Protein AF-A0A813MB00-F1 (afdb_monomer)

Structure (mmCIF, N/CA/C/O backbone):
data_AF-A0A813MB00-F1
#
_entry.id   AF-A0A813MB00-F1
#
loop_
_atom_site.group_PDB
_atom_site.id
_atom_site.type_symbol
_atom_site.label_atom_id
_atom_site.label_alt_id
_atom_site.label_comp_id
_atom_site.label_asym_id
_atom_site.label_entity_id
_atom_site.label_seq_id
_atom_site.pdbx_PDB_ins_code
_atom_site.Cartn_x
_atom_site.Cartn_y
_atom_site.Cartn_z
_atom_site.occupancy
_atom_site.B_iso_or_equiv
_atom_site.auth_seq_id
_atom_site.auth_comp_id
_atom_site.auth_asym_id
_atom_site.auth_atom_id
_atom_site.pdbx_PDB_model_num
ATOM 1 N N . MET A 1 1 ? 15.424 4.869 -14.538 1.00 87.56 1 MET A N 1
ATOM 2 C CA . MET A 1 1 ? 14.070 5.460 -14.535 1.00 87.56 1 MET A CA 1
ATOM 3 C C . MET A 1 1 ? 14.160 6.873 -15.089 1.00 87.56 1 MET A C 1
ATOM 5 O O . MET A 1 1 ? 15.103 7.571 -14.735 1.00 87.56 1 MET A O 1
ATOM 9 N N . SER A 1 2 ? 13.252 7.263 -15.984 1.00 92.62 2 SER A N 1
ATOM 10 C CA . SER A 1 2 ? 13.242 8.603 -16.586 1.00 92.62 2 SER A CA 1
ATOM 11 C C . SER A 1 2 ? 12.594 9.649 -15.664 1.00 92.62 2 SER A C 1
ATOM 13 O O . SER A 1 2 ? 11.785 9.313 -14.796 1.00 92.62 2 SER A O 1
ATOM 15 N N . THR A 1 3 ? 12.920 10.929 -15.869 1.00 93.94 3 THR A N 1
ATOM 16 C CA . THR A 1 3 ? 12.263 12.051 -15.175 1.00 93.94 3 THR A CA 1
ATOM 17 C C . THR A 1 3 ? 10.769 12.135 -15.504 1.00 93.94 3 THR A C 1
ATOM 19 O O . THR A 1 3 ? 9.972 12.453 -14.626 1.00 93.94 3 THR A O 1
ATOM 22 N N . ASP A 1 4 ? 10.371 11.779 -16.728 1.00 96.50 4 ASP A N 1
ATOM 23 C CA . ASP A 1 4 ? 8.961 11.756 -17.137 1.00 96.50 4 ASP A CA 1
ATOM 24 C C . ASP A 1 4 ? 8.156 10.728 -16.332 1.00 96.50 4 ASP A C 1
ATOM 26 O O . ASP A 1 4 ? 7.060 11.033 -15.857 1.00 96.50 4 ASP A O 1
ATOM 30 N N . THR A 1 5 ? 8.723 9.542 -16.093 1.00 95.31 5 THR A N 1
ATOM 31 C CA . THR A 1 5 ? 8.117 8.510 -15.236 1.00 95.31 5 THR A CA 1
ATOM 32 C C . THR A 1 5 ? 7.980 8.988 -13.793 1.00 95.31 5 THR A C 1
ATOM 34 O O . THR A 1 5 ? 6.923 8.806 -13.188 1.00 95.31 5 THR A O 1
ATOM 37 N N . ILE A 1 6 ? 8.999 9.667 -13.253 1.00 95.88 6 ILE A N 1
ATOM 38 C CA . ILE A 1 6 ? 8.931 10.265 -11.910 1.00 95.88 6 ILE A CA 1
ATOM 39 C C . ILE A 1 6 ? 7.785 11.278 -11.836 1.00 95.88 6 ILE A C 1
ATOM 41 O O . ILE A 1 6 ? 6.926 11.173 -10.964 1.00 95.88 6 ILE A O 1
ATOM 45 N N . HIS A 1 7 ? 7.730 12.229 -12.770 1.00 96.81 7 HIS A N 1
ATOM 46 C CA . HIS A 1 7 ? 6.693 13.260 -12.786 1.00 96.81 7 HIS A CA 1
ATOM 47 C C . HIS A 1 7 ? 5.283 12.677 -12.945 1.00 96.81 7 HIS A C 1
ATOM 49 O O . HIS A 1 7 ? 4.364 13.130 -12.262 1.00 96.81 7 HIS A O 1
ATOM 55 N N . LYS A 1 8 ? 5.108 11.658 -13.799 1.00 97.25 8 LYS A N 1
ATOM 56 C CA . LYS A 1 8 ? 3.807 11.015 -14.044 1.00 97.25 8 LYS A CA 1
ATOM 57 C C . LYS A 1 8 ? 3.209 10.408 -12.771 1.00 97.25 8 LYS A C 1
ATOM 59 O O . LYS A 1 8 ? 2.005 10.529 -12.561 1.00 97.25 8 LYS A O 1
ATOM 64 N N . TYR A 1 9 ? 4.027 9.783 -11.922 1.00 97.62 9 TYR A N 1
ATOM 65 C CA . TYR A 1 9 ? 3.551 9.049 -10.741 1.00 97.62 9 TYR A CA 1
ATOM 66 C C . TYR A 1 9 ? 3.853 9.741 -9.402 1.00 97.62 9 TYR A C 1
ATOM 68 O O . TYR A 1 9 ? 3.582 9.180 -8.340 1.00 97.62 9 TYR A O 1
ATOM 76 N N . PHE A 1 10 ? 4.335 10.987 -9.421 1.00 96.69 10 PHE A N 1
ATOM 77 C CA . PHE A 1 10 ? 4.701 11.719 -8.205 1.00 96.69 10 PHE A CA 1
ATOM 78 C C . PHE A 1 10 ? 3.520 11.945 -7.247 1.00 96.69 10 PHE A C 1
ATOM 80 O O . PHE A 1 10 ? 3.687 11.916 -6.034 1.00 96.69 10 PHE A O 1
ATOM 87 N N . CYS A 1 11 ? 2.299 12.133 -7.761 1.00 94.62 11 CYS A N 1
ATOM 88 C CA . CYS A 1 11 ? 1.110 12.271 -6.909 1.00 94.62 11 CYS A CA 1
ATOM 89 C C . CYS A 1 11 ? 0.755 10.979 -6.156 1.00 94.62 11 CYS A C 1
ATOM 91 O O . CYS A 1 11 ? 0.116 11.045 -5.109 1.00 94.62 11 CYS A O 1
ATOM 93 N N . LEU A 1 12 ? 1.159 9.824 -6.687 1.00 94.69 12 LEU A N 1
ATOM 94 C CA . LEU A 1 12 ? 0.956 8.517 -6.070 1.00 94.69 12 LEU A CA 1
ATOM 95 C C . LEU A 1 12 ? 2.059 8.210 -5.049 1.00 94.69 12 LEU A C 1
ATOM 97 O O . LEU A 1 12 ? 1.778 7.740 -3.949 1.00 94.69 12 LEU A O 1
ATOM 101 N N . MET A 1 13 ? 3.311 8.499 -5.408 1.00 95.94 13 MET A N 1
ATOM 102 C CA . MET A 1 13 ? 4.489 8.277 -4.573 1.00 95.94 13 MET A CA 1
ATOM 103 C C . MET A 1 13 ? 5.359 9.547 -4.559 1.00 95.94 13 MET A C 1
ATOM 105 O O . MET A 1 13 ? 6.265 9.677 -5.382 1.00 95.94 13 MET A O 1
ATOM 109 N N . PRO A 1 14 ? 5.110 10.501 -3.639 1.00 95.94 14 PRO A N 1
ATOM 110 C CA . PRO A 1 14 ? 5.705 11.844 -3.671 1.00 95.94 14 PRO A CA 1
ATOM 111 C C . PRO A 1 14 ? 7.139 11.881 -3.118 1.00 95.94 14 PRO A C 1
ATOM 113 O O . PRO A 1 14 ? 7.471 12.662 -2.227 1.00 95.94 14 PRO A O 1
ATOM 116 N N . SER A 1 15 ? 8.002 10.997 -3.615 1.00 97.56 15 SER A N 1
ATOM 117 C CA . SER A 1 15 ? 9.419 10.932 -3.266 1.00 97.56 15 SER A CA 1
ATOM 118 C C . SER A 1 15 ? 10.195 10.216 -4.369 1.00 97.56 15 SER A C 1
ATOM 120 O O . SER A 1 15 ? 10.077 9.006 -4.537 1.00 97.56 15 SER A O 1
ATOM 122 N N . GLU A 1 16 ? 11.029 10.960 -5.098 1.00 96.88 16 GLU A N 1
ATOM 123 C CA . GLU A 1 16 ? 11.862 10.408 -6.173 1.00 96.88 16 GLU A CA 1
ATOM 124 C C . GLU A 1 16 ? 12.800 9.302 -5.670 1.00 96.88 16 GLU A C 1
ATOM 126 O O . GLU A 1 16 ? 12.909 8.250 -6.298 1.00 96.88 16 GLU A O 1
ATOM 131 N N . SER A 1 17 ? 13.446 9.510 -4.519 1.00 97.44 17 SER A N 1
ATOM 132 C CA . SER A 1 17 ? 14.348 8.514 -3.935 1.00 97.44 17 SER A CA 1
ATOM 133 C C . SER A 1 17 ? 13.613 7.238 -3.526 1.00 97.44 17 SER A C 1
ATOM 135 O O . SER A 1 17 ? 14.155 6.149 -3.705 1.00 97.44 17 SER A O 1
ATOM 137 N N . LEU A 1 18 ? 12.376 7.351 -3.026 1.00 97.25 18 LEU A N 1
ATOM 138 C CA . LEU A 1 18 ? 11.539 6.186 -2.749 1.00 97.25 18 LEU A CA 1
ATOM 139 C C . LEU A 1 18 ? 11.181 5.457 -4.045 1.00 97.25 18 LEU A C 1
ATOM 141 O O . LEU A 1 18 ? 11.378 4.253 -4.123 1.00 97.25 18 LEU A O 1
ATOM 145 N N . MET A 1 19 ? 10.736 6.174 -5.080 1.00 98.12 19 MET A N 1
ATOM 146 C CA . MET A 1 19 ? 10.416 5.566 -6.376 1.00 98.12 19 MET A CA 1
ATOM 147 C C . MET A 1 19 ? 11.613 4.798 -6.956 1.00 98.12 19 MET A C 1
ATOM 149 O O . MET A 1 19 ? 11.465 3.658 -7.393 1.00 98.12 19 MET A O 1
ATOM 153 N N . GLN A 1 20 ? 12.812 5.387 -6.922 1.00 96.94 20 GLN A N 1
ATOM 154 C CA . GLN A 1 20 ? 14.036 4.720 -7.376 1.00 96.94 20 GLN A CA 1
ATOM 155 C C . GLN A 1 20 ? 14.329 3.457 -6.555 1.00 96.94 20 GLN A C 1
ATOM 157 O O . GLN A 1 20 ? 14.540 2.393 -7.135 1.00 96.94 20 GLN A O 1
ATOM 162 N N . ALA A 1 21 ? 14.270 3.549 -5.224 1.00 97.56 21 ALA A N 1
ATOM 163 C CA . ALA A 1 21 ? 14.539 2.419 -4.341 1.00 97.56 21 ALA A CA 1
ATOM 164 C C . ALA A 1 21 ? 13.523 1.275 -4.510 1.00 97.56 21 ALA A C 1
ATOM 166 O O . ALA A 1 21 ? 13.917 0.109 -4.539 1.00 97.56 21 ALA A O 1
ATOM 167 N N . GLU A 1 22 ? 12.232 1.586 -4.651 1.00 97.69 22 GLU A N 1
ATOM 168 C CA . GLU A 1 22 ? 11.180 0.589 -4.879 1.00 97.69 22 GLU A CA 1
ATOM 169 C C . GLU A 1 22 ? 11.356 -0.108 -6.232 1.00 97.69 22 GLU A C 1
ATOM 171 O O . GLU A 1 22 ? 11.246 -1.332 -6.318 1.00 97.69 22 GLU A O 1
ATOM 176 N N . TRP A 1 23 ? 11.701 0.640 -7.284 1.00 97.75 23 TRP A N 1
ATOM 177 C CA . TRP A 1 23 ? 12.033 0.051 -8.580 1.00 97.75 23 TRP A CA 1
ATOM 178 C C . TRP A 1 23 ? 13.229 -0.902 -8.476 1.00 97.75 23 TRP A C 1
ATOM 180 O O . TRP A 1 23 ? 13.115 -2.075 -8.832 1.00 97.75 23 TRP A O 1
ATOM 190 N N . GLU A 1 24 ? 14.362 -0.420 -7.963 1.00 97.44 24 GLU A N 1
ATOM 191 C CA . GLU A 1 24 ? 15.605 -1.193 -7.897 1.00 97.44 24 GLU A CA 1
ATOM 192 C C . GLU A 1 24 ? 15.440 -2.471 -7.077 1.00 97.44 24 GLU A C 1
ATOM 194 O O . GLU A 1 24 ? 15.927 -3.530 -7.477 1.00 97.44 24 GLU A O 1
ATOM 199 N N . LYS A 1 25 ? 14.726 -2.379 -5.953 1.00 97.62 25 LYS A N 1
ATOM 200 C CA . LYS A 1 25 ? 14.582 -3.472 -4.994 1.00 97.62 25 LYS A CA 1
ATOM 201 C C . LYS A 1 25 ? 13.473 -4.463 -5.345 1.00 97.62 25 LYS A C 1
ATOM 203 O O . LYS A 1 25 ? 13.607 -5.641 -5.016 1.00 97.62 25 LYS A O 1
ATOM 208 N N . HIS A 1 26 ? 12.374 -4.000 -5.939 1.00 96.81 26 HIS A N 1
ATOM 209 C CA . HIS A 1 26 ? 11.157 -4.804 -6.097 1.00 96.81 26 HIS A CA 1
ATOM 210 C C . HIS A 1 26 ? 10.673 -4.921 -7.548 1.00 96.81 26 HIS A C 1
ATOM 212 O O . HIS A 1 26 ? 10.094 -5.946 -7.902 1.00 96.81 26 HIS A O 1
ATOM 218 N N . GLY A 1 27 ? 10.935 -3.929 -8.401 1.00 96.62 27 GLY A N 1
ATOM 219 C CA . GLY A 1 27 ? 10.488 -3.935 -9.796 1.00 96.62 27 GLY A CA 1
ATOM 220 C C . GLY A 1 27 ? 11.389 -4.734 -10.743 1.00 96.62 27 GLY A C 1
ATOM 221 O O . GLY A 1 27 ? 10.891 -5.516 -11.556 1.00 96.62 27 GLY A O 1
ATOM 222 N N . THR A 1 28 ? 12.712 -4.597 -10.600 1.00 97.19 28 THR A N 1
ATOM 223 C CA . THR A 1 28 ? 13.721 -5.128 -11.546 1.00 97.19 28 THR A CA 1
ATOM 224 C C . THR A 1 28 ? 13.701 -6.647 -11.755 1.00 97.19 28 THR A C 1
ATOM 226 O O . THR A 1 28 ? 14.262 -7.132 -12.734 1.00 97.19 28 THR A O 1
ATOM 229 N N . CYS A 1 29 ? 13.086 -7.420 -10.854 1.00 94.69 29 CYS A N 1
ATOM 230 C CA . CYS A 1 29 ? 13.031 -8.881 -10.961 1.00 94.69 29 CYS A CA 1
ATOM 231 C C . CYS A 1 29 ? 11.910 -9.414 -11.868 1.00 94.69 29 CYS A C 1
ATOM 233 O O . CYS A 1 29 ? 11.986 -10.573 -12.269 1.00 94.69 29 CYS A O 1
ATOM 235 N N . TYR A 1 30 ? 10.861 -8.628 -12.135 1.00 94.69 30 TYR A N 1
ATOM 236 C CA . TYR A 1 30 ? 9.661 -9.097 -12.850 1.00 94.69 30 TYR A CA 1
ATOM 237 C C . TYR A 1 30 ? 9.291 -8.236 -14.062 1.00 94.69 30 TYR A C 1
ATOM 239 O O . TYR A 1 30 ? 8.657 -8.735 -14.986 1.00 94.69 30 TYR A O 1
ATOM 247 N N . TRP A 1 31 ? 9.680 -6.961 -14.070 1.00 97.06 31 TRP A N 1
ATOM 248 C CA . TRP A 1 31 ? 9.295 -6.011 -15.110 1.00 97.06 31 TRP A CA 1
ATOM 249 C C . TRP A 1 31 ? 10.477 -5.648 -16.003 1.00 97.06 31 TRP A C 1
ATOM 251 O O . TRP A 1 31 ? 11.587 -5.434 -15.515 1.00 97.06 31 TRP A O 1
ATOM 261 N N . ASP A 1 32 ? 10.212 -5.499 -17.300 1.00 96.12 32 ASP A N 1
ATOM 262 C CA . ASP A 1 32 ? 11.218 -5.089 -18.286 1.00 96.12 32 ASP A CA 1
ATOM 263 C C . ASP A 1 32 ? 11.559 -3.593 -18.186 1.00 96.12 32 ASP A C 1
ATOM 265 O O . ASP A 1 32 ? 12.655 -3.172 -18.568 1.00 96.12 32 ASP A O 1
ATOM 269 N N . SER A 1 33 ? 10.640 -2.778 -17.653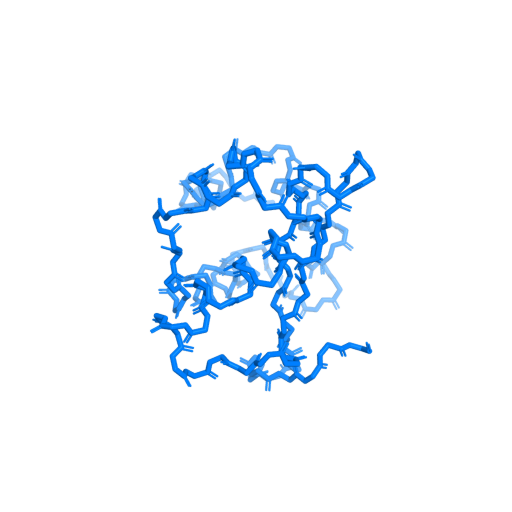 1.00 97.12 33 SER A N 1
ATOM 270 C CA . SER A 1 33 ? 10.816 -1.333 -17.515 1.00 97.12 33 SER A CA 1
ATOM 271 C C . SER A 1 33 ? 10.194 -0.770 -16.224 1.00 97.12 33 SER A C 1
ATOM 273 O O . SER A 1 33 ? 9.207 -1.313 -15.713 1.00 97.12 33 SER A O 1
ATOM 275 N N . PRO A 1 34 ? 10.735 0.341 -15.678 1.00 97.12 34 PRO A N 1
ATOM 276 C CA . PRO A 1 34 ? 10.092 1.057 -14.580 1.00 97.12 34 PRO A CA 1
ATOM 277 C C . PRO A 1 34 ? 8.742 1.653 -14.994 1.00 97.12 34 PRO A C 1
ATOM 279 O O . PRO A 1 34 ? 7.847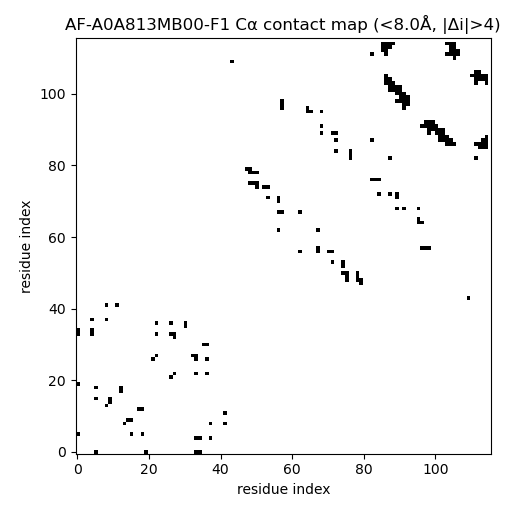 1.757 -14.160 1.00 97.12 34 PRO A O 1
ATOM 282 N N . GLU A 1 35 ? 8.578 2.037 -16.261 1.00 97.19 35 GLU A N 1
ATOM 283 C CA . GLU A 1 35 ? 7.321 2.553 -16.801 1.00 97.19 35 GLU A CA 1
ATOM 284 C C . GLU A 1 35 ? 6.170 1.553 -16.599 1.00 97.19 35 GLU A C 1
ATOM 286 O O . GLU A 1 35 ? 5.147 1.933 -16.021 1.00 97.19 35 GLU A O 1
ATOM 291 N N . ASP A 1 36 ? 6.371 0.287 -16.986 1.00 97.38 36 ASP A N 1
ATOM 292 C CA . ASP A 1 36 ? 5.373 -0.784 -16.840 1.00 97.38 36 ASP A CA 1
ATOM 293 C C . ASP A 1 36 ? 5.083 -1.087 -15.361 1.00 97.38 36 ASP A C 1
ATOM 295 O O . ASP A 1 36 ? 3.927 -1.225 -14.953 1.00 97.38 36 ASP A O 1
ATOM 299 N N . TYR A 1 37 ? 6.132 -1.115 -14.528 1.00 97.88 37 TYR A N 1
ATOM 300 C CA . TYR A 1 37 ? 6.011 -1.320 -13.082 1.00 97.88 37 TYR A CA 1
ATOM 301 C C . TYR A 1 37 ? 5.110 -0.268 -12.426 1.00 97.88 37 TYR A C 1
ATOM 303 O O . TYR A 1 37 ? 4.147 -0.607 -11.733 1.00 97.88 37 TYR A O 1
ATOM 311 N N . PHE A 1 38 ? 5.389 1.018 -12.656 1.00 98.06 38 PHE A N 1
ATOM 312 C CA . PHE A 1 38 ? 4.595 2.090 -12.061 1.00 98.06 38 PHE A CA 1
ATOM 313 C C . PHE A 1 38 ? 3.208 2.227 -12.695 1.00 98.06 38 PHE A C 1
ATOM 315 O O . PHE A 1 38 ? 2.268 2.613 -11.997 1.00 98.06 38 PHE A O 1
ATOM 322 N N . GLU A 1 39 ? 3.042 1.882 -13.975 1.00 97.50 39 GLU A N 1
ATOM 323 C CA . GLU A 1 39 ? 1.720 1.825 -14.604 1.00 97.50 39 GLU A CA 1
ATOM 324 C C . GLU A 1 39 ? 0.826 0.784 -13.929 1.00 97.50 39 GLU A C 1
ATOM 326 O O . GLU A 1 39 ? -0.318 1.090 -13.583 1.00 97.50 39 GLU A O 1
ATOM 331 N N . GLN A 1 40 ? 1.365 -0.401 -13.634 1.00 98.00 40 GLN A N 1
ATOM 332 C CA . GLN A 1 40 ? 0.625 -1.431 -12.915 1.00 98.00 40 GLN A CA 1
ATOM 333 C C . GLN A 1 40 ? 0.294 -1.017 -11.474 1.00 98.00 40 GLN A C 1
ATOM 335 O O . GLN A 1 40 ? -0.836 -1.235 -11.027 1.00 98.00 40 GLN A O 1
ATOM 340 N N . ILE A 1 41 ? 1.227 -0.384 -10.747 1.00 97.75 41 ILE A N 1
ATOM 341 C CA . ILE A 1 41 ? 0.944 0.162 -9.404 1.00 97.75 41 ILE A CA 1
ATOM 342 C C . ILE A 1 41 ? -0.196 1.181 -9.488 1.00 97.75 41 ILE A C 1
ATOM 344 O O . ILE A 1 41 ? -1.143 1.118 -8.702 1.00 97.75 41 ILE A O 1
ATOM 348 N N . ASN A 1 42 ? -0.137 2.100 -10.453 1.00 97.81 42 ASN A N 1
ATOM 349 C CA . ASN A 1 42 ? -1.165 3.115 -10.640 1.00 97.81 42 ASN A CA 1
ATOM 350 C C . ASN A 1 42 ? -2.530 2.505 -10.993 1.00 97.81 42 ASN A C 1
ATOM 352 O O . ASN A 1 42 ? -3.548 2.966 -10.475 1.00 97.81 42 ASN A O 1
ATOM 356 N N . ALA A 1 43 ? -2.569 1.462 -11.827 1.00 97.75 43 ALA A N 1
ATOM 357 C CA . ALA A 1 43 ? -3.799 0.743 -12.153 1.00 97.75 43 ALA A CA 1
ATOM 358 C C . ALA A 1 43 ? -4.426 0.085 -10.912 1.00 97.75 43 ALA A C 1
ATOM 360 O O . ALA A 1 43 ? -5.628 0.220 -10.682 1.00 97.75 43 ALA A O 1
ATOM 361 N N . LEU A 1 44 ? -3.618 -0.576 -10.077 1.00 97.50 44 LEU A N 1
ATOM 362 C CA . LEU A 1 44 ? -4.092 -1.181 -8.828 1.00 97.50 44 LEU A CA 1
ATOM 363 C C . LEU A 1 44 ? -4.594 -0.127 -7.838 1.00 97.50 44 LEU A C 1
ATOM 365 O O . LEU A 1 44 ? -5.666 -0.284 -7.256 1.00 97.50 44 LEU A O 1
ATOM 369 N N . TYR A 1 45 ? -3.842 0.959 -7.669 1.00 96.81 45 TYR A N 1
ATOM 370 C CA . TYR A 1 45 ? -4.200 2.032 -6.748 1.00 96.81 45 TYR A CA 1
ATOM 371 C C . TYR A 1 45 ? -5.462 2.780 -7.189 1.00 96.81 45 TYR A C 1
ATOM 373 O O . TYR A 1 45 ? -6.335 3.040 -6.369 1.00 96.81 45 TYR A O 1
ATOM 381 N N . SER A 1 46 ? -5.601 3.083 -8.483 1.00 95.62 46 SER A N 1
ATOM 382 C CA . SER A 1 46 ? -6.759 3.823 -9.011 1.00 95.62 46 SER A CA 1
ATOM 383 C C . SER A 1 46 ? -8.073 3.048 -8.876 1.00 95.62 46 SER A C 1
ATOM 385 O O . SER A 1 46 ? -9.140 3.654 -8.803 1.00 95.62 46 SER A O 1
ATOM 387 N N . ASN A 1 47 ? -8.004 1.715 -8.816 1.00 95.12 47 ASN A N 1
ATOM 388 C CA . ASN A 1 47 ? -9.158 0.848 -8.571 1.00 95.12 47 ASN A CA 1
ATOM 389 C C . ASN A 1 47 ? -9.530 0.731 -7.082 1.00 95.12 47 ASN A C 1
ATOM 391 O O . ASN A 1 47 ? -10.566 0.146 -6.757 1.00 95.12 47 ASN A O 1
ATOM 395 N N . LEU A 1 48 ? -8.708 1.267 -6.176 1.00 96.44 48 LEU A N 1
ATOM 396 C CA . LEU A 1 48 ? -8.935 1.241 -4.738 1.00 96.44 48 LEU A CA 1
ATOM 397 C C . LEU A 1 48 ? -9.478 2.591 -4.257 1.00 96.44 48 LEU A C 1
ATOM 399 O O . LEU A 1 48 ? -8.819 3.624 -4.343 1.00 96.44 48 LEU A O 1
ATOM 403 N N . GLN A 1 49 ? -10.671 2.585 -3.670 1.00 97.31 49 GLN A N 1
ATOM 404 C CA . GLN A 1 49 ? -11.223 3.763 -3.011 1.00 97.31 49 GLN A CA 1
ATOM 405 C C . GLN A 1 49 ? -10.643 3.901 -1.603 1.00 97.31 49 GLN A C 1
ATOM 407 O O . GLN A 1 49 ? -10.697 2.962 -0.804 1.00 97.31 49 GLN A O 1
ATOM 412 N N . LEU A 1 50 ? -10.116 5.085 -1.281 1.00 96.25 50 LEU A N 1
ATOM 413 C CA . LEU A 1 50 ? -9.555 5.375 0.038 1.00 96.25 50 LEU A CA 1
ATOM 414 C C . LEU A 1 50 ? -10.603 5.996 0.979 1.00 96.25 50 LEU A C 1
ATOM 416 O O . LEU A 1 50 ? -11.262 6.974 0.609 1.00 96.25 50 LEU A O 1
ATOM 420 N N . PRO A 1 51 ? -10.746 5.486 2.215 1.00 97.31 51 PRO A N 1
ATOM 421 C CA . PRO A 1 51 ? -11.711 6.012 3.169 1.00 97.31 51 PRO A CA 1
ATOM 422 C C . PRO A 1 51 ? -11.284 7.367 3.739 1.00 97.31 51 PRO A C 1
ATOM 424 O O . PRO A 1 51 ? -10.152 7.558 4.189 1.00 97.31 51 PRO A O 1
ATOM 427 N N . LYS A 1 52 ? -12.238 8.302 3.799 1.00 96.88 52 LYS A N 1
ATOM 428 C CA . LYS A 1 52 ? -12.026 9.674 4.296 1.00 96.88 52 LYS A CA 1
ATOM 429 C C . LYS A 1 52 ? -12.031 9.797 5.825 1.00 96.88 52 LYS A C 1
ATOM 431 O O . LYS A 1 52 ? -11.598 10.812 6.350 1.00 96.88 52 LYS A O 1
ATOM 436 N N . ASN A 1 53 ? -12.506 8.780 6.542 1.00 95.69 53 ASN A N 1
ATOM 437 C CA . ASN A 1 53 ? -12.649 8.776 8.003 1.00 95.69 53 ASN A CA 1
ATOM 438 C C . ASN A 1 53 ? -11.479 8.092 8.740 1.00 95.69 53 ASN A C 1
ATOM 440 O O . ASN A 1 53 ? -11.573 7.825 9.937 1.00 95.69 53 ASN A O 1
ATOM 444 N N . THR A 1 54 ? -10.370 7.798 8.053 1.00 94.88 54 THR A N 1
ATOM 445 C CA . THR A 1 54 ? -9.198 7.136 8.656 1.00 94.88 54 THR A CA 1
ATOM 446 C C . THR A 1 54 ? -8.667 7.907 9.869 1.00 94.88 54 THR A C 1
ATOM 448 O O . THR A 1 54 ? -8.460 7.322 10.930 1.00 94.88 54 THR A O 1
ATOM 451 N N . GLU A 1 55 ? -8.497 9.225 9.752 1.00 94.06 55 GLU A N 1
ATOM 452 C CA . GLU A 1 55 ? -7.993 10.066 10.847 1.00 94.06 55 GLU A CA 1
ATOM 453 C C . GLU A 1 55 ? -8.958 10.124 12.038 1.00 94.06 55 GLU A C 1
ATOM 455 O O . GLU A 1 55 ? -8.531 10.060 13.193 1.00 94.06 55 GLU A O 1
ATOM 460 N N . GLU A 1 56 ? -10.264 10.177 11.771 1.00 96.19 56 GLU A N 1
ATOM 461 C CA . GLU A 1 56 ? -11.308 10.133 12.798 1.00 96.19 56 GLU A CA 1
ATOM 462 C C . GLU A 1 56 ? -11.228 8.825 13.600 1.00 96.19 56 GLU A C 1
ATOM 464 O O . GLU A 1 56 ? -11.202 8.843 14.831 1.00 96.19 56 GLU A O 1
ATOM 469 N N . ILE A 1 57 ? -11.096 7.683 12.915 1.00 95.88 57 ILE A N 1
ATOM 470 C CA . ILE A 1 57 ? -10.953 6.372 13.562 1.00 95.88 57 ILE A CA 1
ATOM 471 C C . ILE A 1 57 ? -9.691 6.329 14.433 1.00 95.88 57 ILE A C 1
ATOM 473 O O . ILE A 1 57 ? -9.729 5.825 15.559 1.00 95.88 57 ILE A O 1
ATOM 477 N N . LEU A 1 58 ? -8.560 6.831 13.926 1.00 94.00 58 LEU A N 1
ATOM 478 C CA . LEU A 1 58 ? -7.274 6.754 14.623 1.00 94.00 58 LEU A CA 1
ATOM 479 C C . LEU A 1 58 ? -7.201 7.673 15.848 1.00 94.00 58 LEU A C 1
ATOM 481 O O . LEU A 1 58 ? -6.634 7.262 16.867 1.00 94.00 58 LEU A O 1
ATOM 485 N N . SER A 1 59 ? -7.799 8.864 15.759 1.00 93.94 59 SER A N 1
ATOM 486 C CA . SER A 1 59 ? -7.823 9.880 16.821 1.00 93.94 59 SER A CA 1
ATOM 487 C C . SER A 1 59 ? -8.892 9.639 17.893 1.00 93.94 59 SER A C 1
ATOM 489 O O . SER A 1 59 ? -8.801 10.206 18.984 1.00 93.94 59 SER A O 1
ATOM 491 N N . ASN A 1 60 ? -9.875 8.768 17.640 1.00 94.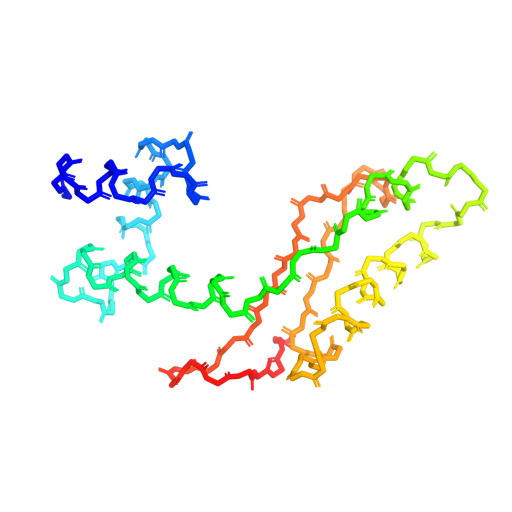38 60 ASN A N 1
ATOM 492 C CA . ASN A 1 60 ? -10.928 8.465 18.602 1.00 94.38 60 ASN A CA 1
ATOM 493 C C . ASN A 1 60 ? -10.395 7.686 19.824 1.00 94.38 60 ASN A C 1
ATOM 495 O O . ASN A 1 60 ? -10.153 6.476 19.784 1.00 94.38 60 ASN A O 1
ATOM 499 N N . THR A 1 61 ? -10.273 8.391 20.950 1.00 91.38 61 THR A N 1
ATOM 500 C CA . THR A 1 61 ? -9.746 7.867 22.221 1.00 91.38 61 THR A CA 1
ATOM 501 C C . THR A 1 61 ? -10.689 6.900 22.939 1.00 91.38 61 THR A C 1
ATOM 503 O O . THR A 1 61 ? -10.248 6.188 23.841 1.00 91.38 61 THR A O 1
ATOM 506 N N . THR A 1 62 ? -11.962 6.832 22.536 1.00 95.81 62 THR A N 1
ATOM 507 C CA . THR A 1 62 ? -12.942 5.886 23.099 1.00 95.81 62 THR A CA 1
ATOM 508 C C . THR A 1 62 ? -12.788 4.475 22.528 1.00 95.81 62 THR A C 1
ATOM 510 O O . THR A 1 62 ? -13.215 3.504 23.151 1.00 95.81 62 THR A O 1
ATOM 513 N N . LEU A 1 63 ? -12.142 4.335 21.364 1.00 95.12 63 LEU A N 1
ATOM 514 C CA . LEU A 1 63 ? -11.950 3.048 20.707 1.00 95.12 63 LEU A CA 1
ATOM 515 C C . LEU A 1 63 ? -10.736 2.302 21.269 1.00 95.12 63 LEU A C 1
ATOM 517 O O . LEU A 1 63 ? -9.603 2.796 21.309 1.00 95.12 63 LEU A O 1
ATOM 521 N N . THR A 1 64 ? -10.939 1.029 21.601 1.00 96.00 64 THR A N 1
ATOM 522 C CA . THR A 1 64 ? -9.835 0.109 21.886 1.00 96.00 64 THR A CA 1
ATOM 523 C C . THR A 1 64 ? -8.941 -0.074 20.653 1.00 96.00 64 THR A C 1
ATOM 525 O O . THR A 1 64 ? -9.327 0.170 19.510 1.00 96.00 64 THR A O 1
ATOM 528 N N . LYS A 1 65 ? -7.723 -0.583 20.864 1.00 94.69 65 LYS A N 1
ATOM 529 C CA . LYS A 1 65 ? -6.774 -0.904 19.780 1.00 94.69 65 LYS A CA 1
ATOM 530 C C . LYS A 1 65 ? -7.374 -1.852 18.732 1.00 94.69 65 LYS A C 1
ATOM 532 O O . LYS A 1 65 ? -7.167 -1.661 17.538 1.00 94.69 65 LYS A O 1
ATOM 537 N N . ALA A 1 66 ? -8.124 -2.858 19.186 1.00 95.00 66 ALA A N 1
ATOM 538 C CA . ALA A 1 66 ? -8.778 -3.830 18.314 1.00 95.00 66 ALA A CA 1
ATOM 539 C C . ALA A 1 66 ? -9.923 -3.198 17.509 1.00 95.00 66 ALA A C 1
ATOM 541 O O . ALA A 1 66 ? -10.067 -3.494 16.321 1.00 95.00 66 ALA A O 1
ATOM 542 N N . GLN A 1 67 ? -10.693 -2.297 18.130 1.00 96.44 67 GLN A N 1
ATOM 543 C CA . GLN A 1 67 ? -11.748 -1.547 17.449 1.00 96.44 67 GLN A CA 1
ATOM 544 C C . GLN A 1 67 ? -11.177 -0.589 16.407 1.00 96.44 67 GLN A C 1
ATOM 546 O O . GLN A 1 67 ? -11.695 -0.571 15.301 1.00 96.44 67 GLN A O 1
ATOM 551 N N . ARG A 1 68 ? -10.081 0.130 16.689 1.00 96.00 68 ARG A N 1
ATOM 552 C CA . ARG A 1 68 ? -9.440 1.002 15.685 1.00 96.00 68 ARG A CA 1
ATOM 553 C C . ARG A 1 68 ? -8.939 0.211 14.485 1.00 96.00 68 ARG A C 1
ATOM 555 O O . ARG A 1 68 ? -9.312 0.525 13.362 1.00 96.00 68 ARG A O 1
ATOM 562 N N . ARG A 1 69 ? -8.196 -0.880 14.711 1.00 96.31 69 ARG A N 1
ATOM 563 C CA . ARG A 1 69 ? -7.751 -1.769 13.621 1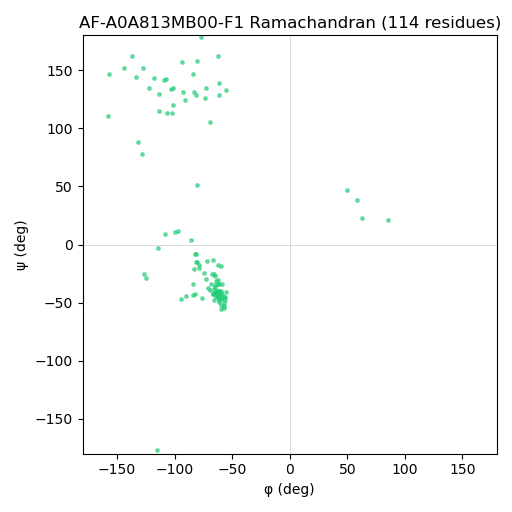.00 96.31 69 ARG A CA 1
ATOM 564 C C . ARG A 1 69 ? -8.931 -2.309 12.805 1.00 96.31 69 ARG A C 1
ATOM 566 O O . ARG A 1 69 ? -8.866 -2.314 11.583 1.00 96.31 69 ARG A O 1
ATOM 573 N N . SER A 1 70 ? -9.999 -2.759 13.466 1.00 96.69 70 SER A N 1
ATOM 574 C CA . SER A 1 70 ? -11.195 -3.266 12.777 1.00 96.69 70 SER A CA 1
ATOM 575 C C . SER A 1 70 ? -11.962 -2.164 12.048 1.00 96.69 70 SER A C 1
ATOM 577 O O . SER A 1 70 ? -12.493 -2.424 10.979 1.00 96.69 70 SER A O 1
ATOM 579 N N . GLY A 1 71 ? -11.976 -0.947 12.590 1.00 97.00 71 GLY A N 1
ATOM 580 C CA . GLY A 1 71 ? -12.551 0.231 11.951 1.00 97.00 71 GLY A CA 1
ATOM 581 C C . GLY A 1 71 ? -11.846 0.567 10.642 1.00 97.00 71 GLY A C 1
ATOM 582 O O . GLY A 1 71 ? -12.529 0.803 9.657 1.00 97.00 71 GLY A O 1
ATOM 583 N N . ILE A 1 72 ? -10.507 0.493 10.603 1.00 97.62 72 ILE A N 1
ATOM 584 C CA . ILE A 1 72 ? -9.743 0.658 9.354 1.00 97.62 72 ILE A CA 1
ATOM 585 C C . ILE A 1 72 ? -10.077 -0.443 8.344 1.00 97.62 72 ILE A C 1
ATOM 587 O O . ILE A 1 72 ? -10.272 -0.147 7.176 1.00 97.62 72 ILE A O 1
ATOM 591 N N . PHE A 1 73 ? -10.184 -1.709 8.763 1.00 97.44 73 PHE A N 1
ATOM 592 C CA . PHE A 1 73 ? -10.645 -2.761 7.846 1.00 97.44 73 PHE A CA 1
ATOM 593 C C . PHE A 1 73 ? -12.017 -2.425 7.260 1.00 97.44 73 PHE A C 1
ATOM 595 O O . PHE A 1 73 ? -12.183 -2.400 6.046 1.00 97.44 73 PHE A O 1
ATOM 602 N N . ASN A 1 74 ? -12.993 -2.158 8.124 1.00 97.25 74 ASN A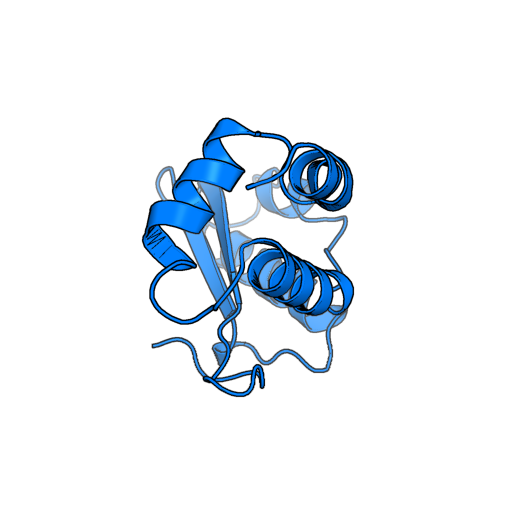 N 1
ATOM 603 C CA . ASN A 1 74 ? -14.367 -1.950 7.695 1.00 97.25 74 ASN A CA 1
ATOM 604 C C . ASN A 1 74 ? -14.491 -0.714 6.793 1.00 97.25 74 ASN A C 1
ATOM 606 O O . ASN A 1 74 ? -15.147 -0.799 5.766 1.00 97.25 74 ASN A O 1
ATOM 610 N N . SER A 1 75 ? -13.782 0.382 7.089 1.00 97.69 75 SER A N 1
ATOM 611 C CA . SER A 1 75 ? -13.852 1.594 6.265 1.00 97.69 75 SER A CA 1
ATOM 612 C C . SER A 1 75 ? -13.372 1.384 4.826 1.00 97.69 75 SER A C 1
ATOM 614 O O . SER A 1 75 ? -13.892 2.033 3.924 1.00 97.69 75 SER A O 1
ATOM 616 N N . PHE A 1 76 ? -12.424 0.471 4.590 1.00 98.00 76 PHE A N 1
ATOM 617 C CA . PHE A 1 76 ? -12.040 0.064 3.236 1.00 98.00 76 PHE A CA 1
ATOM 618 C C . PHE A 1 76 ? -13.071 -0.873 2.600 1.00 98.00 76 PHE A C 1
ATOM 620 O O . PHE A 1 76 ? -13.435 -0.664 1.444 1.00 98.00 76 PHE A O 1
ATOM 627 N N . LEU A 1 77 ? -13.536 -1.891 3.332 1.00 96.81 77 LEU A N 1
ATOM 628 C CA . LEU A 1 77 ? -14.472 -2.898 2.813 1.00 96.81 77 LEU A CA 1
ATOM 629 C C . LEU A 1 77 ? -15.839 -2.293 2.452 1.00 96.81 77 LEU A C 1
ATOM 631 O O . LEU A 1 77 ? -16.440 -2.693 1.460 1.00 96.81 77 LEU A O 1
ATOM 635 N N . ASP A 1 78 ? -16.298 -1.292 3.205 1.00 97.31 78 ASP A N 1
ATOM 636 C CA . ASP A 1 78 ? -17.593 -0.634 2.994 1.00 97.31 78 ASP A CA 1
ATOM 637 C C . ASP A 1 78 ? -17.668 0.114 1.647 1.00 97.31 78 ASP A C 1
ATOM 639 O O . ASP A 1 78 ? -18.753 0.281 1.091 1.00 97.31 78 ASP A O 1
ATOM 643 N N . ILE A 1 79 ? -16.524 0.559 1.111 1.00 97.88 79 ILE A N 1
ATOM 644 C CA . ILE A 1 79 ? -16.437 1.347 -0.135 1.00 97.88 79 ILE A CA 1
ATOM 645 C C . ILE A 1 79 ? -15.724 0.608 -1.279 1.00 97.88 79 ILE A C 1
ATOM 647 O O . ILE A 1 79 ? -15.657 1.122 -2.393 1.00 97.88 79 ILE A O 1
ATOM 651 N N . ASN A 1 80 ? -15.214 -0.599 -1.023 1.00 97.81 80 ASN A N 1
ATOM 652 C CA . ASN A 1 80 ? -14.586 -1.474 -2.014 1.00 97.81 80 ASN A CA 1
ATOM 653 C C . ASN A 1 80 ? -15.230 -2.870 -1.947 1.00 97.81 80 ASN A C 1
ATOM 655 O O . ASN A 1 80 ? -14.633 -3.784 -1.379 1.00 97.81 80 ASN A O 1
ATOM 659 N N . PRO A 1 81 ? -16.435 -3.073 -2.517 1.00 96.12 81 PRO A N 1
ATOM 660 C CA . PRO A 1 81 ? -17.154 -4.351 -2.432 1.00 96.12 81 PRO A CA 1
ATOM 661 C C . PRO A 1 81 ? -16.416 -5.533 -3.085 1.00 96.12 81 PRO A C 1
ATOM 663 O O . PRO A 1 81 ? -16.741 -6.687 -2.821 1.00 96.12 81 PRO A O 1
ATOM 666 N N . GLN A 1 82 ? -15.435 -5.254 -3.944 1.00 95.25 82 GLN A N 1
ATOM 667 C CA . GLN A 1 82 ? -14.553 -6.236 -4.568 1.00 95.25 82 GLN A CA 1
ATOM 668 C C . GLN A 1 82 ? -13.427 -6.733 -3.644 1.00 95.25 82 GLN A C 1
ATOM 670 O O . GLN A 1 82 ? -12.808 -7.751 -3.939 1.00 95.25 82 GLN A O 1
ATOM 675 N N . LEU A 1 83 ? -13.138 -6.013 -2.556 1.00 97.06 83 LEU A N 1
ATOM 676 C CA . LEU A 1 83 ? -12.075 -6.341 -1.612 1.00 97.06 83 LEU A CA 1
ATOM 677 C C . LEU A 1 83 ? -12.639 -7.224 -0.493 1.00 97.06 83 LEU A C 1
ATOM 679 O O . LEU A 1 83 ? -13.576 -6.827 0.197 1.00 97.06 83 LEU A O 1
ATOM 683 N N . ALA A 1 84 ? -12.052 -8.400 -0.262 1.00 96.44 84 ALA A N 1
ATOM 684 C CA . ALA A 1 84 ? -12.373 -9.217 0.904 1.00 96.44 84 ALA A CA 1
ATOM 685 C C . ALA A 1 84 ? -11.409 -8.940 2.066 1.00 96.44 84 ALA A C 1
ATOM 687 O O . ALA A 1 84 ? -10.273 -8.494 1.890 1.00 96.44 84 ALA A O 1
ATOM 688 N N . ARG A 1 85 ? -11.854 -9.237 3.295 1.00 96.38 85 ARG A N 1
ATOM 689 C CA . ARG A 1 85 ? -11.076 -8.976 4.519 1.00 96.38 85 ARG A CA 1
ATOM 690 C C . ARG A 1 85 ? -9.721 -9.683 4.526 1.00 96.38 85 ARG A C 1
ATOM 692 O O . ARG A 1 85 ? -8.772 -9.159 5.100 1.00 96.38 85 ARG A O 1
ATOM 699 N N . ASP A 1 86 ? -9.641 -10.872 3.943 1.00 97.44 86 ASP A N 1
ATOM 700 C CA . ASP A 1 86 ? -8.412 -11.655 3.860 1.00 97.44 86 ASP A CA 1
ATOM 701 C C . ASP A 1 86 ? -7.496 -11.227 2.705 1.00 97.44 86 ASP A C 1
ATOM 703 O O . ASP A 1 86 ? -6.345 -11.646 2.691 1.00 97.44 86 ASP A O 1
ATOM 707 N N . ASN A 1 87 ? -7.934 -10.335 1.808 1.00 97.94 87 ASN A N 1
ATOM 708 C CA . ASN A 1 87 ? -7.081 -9.700 0.793 1.00 97.94 87 ASN A CA 1
ATOM 709 C C . ASN A 1 87 ? -6.351 -8.453 1.308 1.00 97.94 87 ASN A C 1
ATOM 711 O O . ASN A 1 87 ? -5.679 -7.764 0.542 1.00 97.94 87 ASN A O 1
ATOM 715 N N . MET A 1 88 ? -6.500 -8.136 2.593 1.00 97.62 88 MET A N 1
ATOM 716 C CA . MET A 1 88 ? -5.985 -6.917 3.200 1.00 97.62 88 MET A CA 1
ATOM 717 C C . MET A 1 88 ? -5.270 -7.222 4.518 1.00 97.62 88 MET A C 1
ATOM 719 O O . MET A 1 88 ? -5.707 -8.048 5.322 1.00 97.62 88 MET A O 1
ATOM 723 N N . GLN A 1 89 ?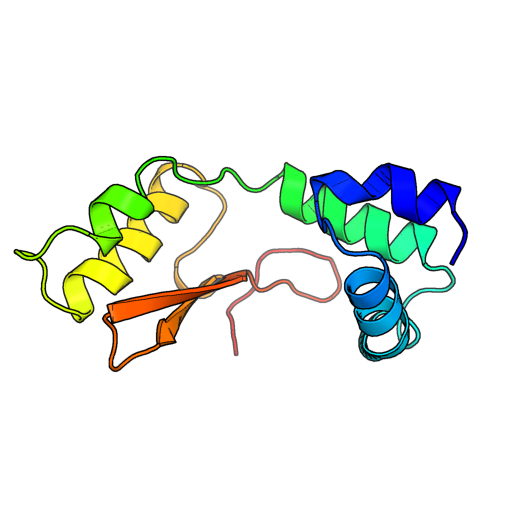 -4.202 -6.480 4.799 1.00 97.56 89 GLN A N 1
ATOM 724 C CA . GLN A 1 89 ? -3.591 -6.402 6.121 1.00 97.56 89 GLN A CA 1
ATOM 725 C C . GLN A 1 89 ? -3.562 -4.955 6.610 1.00 97.56 89 GLN A C 1
ATOM 727 O O . GLN A 1 89 ? -3.165 -4.042 5.897 1.00 97.56 89 GLN A O 1
ATOM 732 N N . VAL A 1 90 ? -3.945 -4.757 7.872 1.00 97.00 90 VAL A N 1
ATOM 733 C CA . VAL A 1 90 ? -3.803 -3.477 8.578 1.00 97.00 90 VAL A CA 1
ATOM 734 C C . VAL A 1 90 ? -2.670 -3.606 9.586 1.00 97.00 90 VAL A C 1
ATOM 736 O O . VAL A 1 90 ? -2.792 -4.352 10.573 1.00 97.00 90 VAL A O 1
ATOM 739 N N . ILE A 1 91 ? -1.591 -2.864 9.340 1.00 96.38 91 ILE A N 1
ATOM 740 C CA . ILE A 1 91 ? -0.367 -2.860 10.137 1.00 96.38 91 ILE A CA 1
ATOM 741 C C . ILE A 1 91 ? -0.373 -1.617 11.025 1.00 96.38 91 ILE A C 1
ATOM 743 O O . ILE A 1 91 ? -0.274 -0.479 10.565 1.00 96.38 91 ILE A O 1
ATOM 747 N N . MET A 1 92 ? -0.475 -1.850 12.332 1.00 95.69 92 MET A N 1
ATOM 748 C CA . MET A 1 92 ? -0.501 -0.801 13.350 1.00 95.69 92 MET A CA 1
ATOM 749 C C . MET A 1 92 ? 0.817 -0.780 14.129 1.00 95.69 92 MET A C 1
ATOM 751 O O . MET A 1 92 ? 1.347 -1.833 14.484 1.00 95.69 92 MET A O 1
ATOM 755 N N . ILE A 1 93 ? 1.303 0.408 14.479 1.00 95.69 93 ILE A N 1
ATOM 756 C CA . ILE A 1 93 ? 2.508 0.620 15.297 1.00 95.69 93 ILE A CA 1
ATOM 757 C C . ILE A 1 93 ? 2.178 1.292 16.634 1.00 95.69 93 ILE A C 1
ATOM 759 O O . ILE A 1 93 ? 1.012 1.441 17.009 1.00 95.69 93 ILE A O 1
ATOM 763 N N . HIS A 1 94 ? 3.211 1.596 17.427 1.00 93.88 94 HIS A N 1
ATOM 764 C CA . HIS A 1 94 ? 3.099 2.226 18.750 1.00 93.88 94 HIS A CA 1
ATOM 765 C C . HIS A 1 94 ? 2.079 1.527 19.663 1.00 93.88 94 HIS A C 1
ATOM 767 O O . HIS A 1 94 ? 1.227 2.140 20.307 1.00 93.88 94 HIS A O 1
ATOM 773 N N . LYS A 1 95 ? 2.171 0.190 19.709 1.00 88.94 95 LYS A N 1
ATOM 774 C CA . LYS A 1 95 ? 1.256 -0.700 20.441 1.00 88.94 95 LYS A CA 1
ATOM 775 C C . LYS A 1 95 ? -0.204 -0.557 19.988 1.00 88.94 95 LYS A C 1
ATOM 777 O O . LYS A 1 95 ? -1.098 -0.622 20.833 1.00 88.94 95 LYS A O 1
ATOM 782 N N . GLY A 1 96 ? -0.444 -0.382 18.689 1.00 85.44 96 GLY A N 1
ATOM 783 C CA . GLY A 1 96 ? -1.778 -0.281 18.097 1.00 85.44 96 GLY A CA 1
ATOM 784 C C . GLY A 1 96 ? -2.369 1.127 18.139 1.00 85.44 96 GLY A C 1
ATOM 785 O O . GLY A 1 96 ? -3.591 1.257 18.151 1.00 85.44 96 GLY A O 1
ATOM 786 N N . LYS A 1 97 ? -1.536 2.165 18.275 1.00 87.12 97 LYS A N 1
ATOM 787 C CA . LYS A 1 97 ? -1.984 3.563 18.318 1.00 87.12 97 LYS A CA 1
ATOM 788 C C . LYS A 1 97 ? -2.040 4.193 16.938 1.00 87.12 97 LYS A C 1
ATOM 790 O O . LYS A 1 97 ? -3.062 4.785 16.631 1.00 87.12 97 LYS A O 1
ATOM 795 N N . ASP A 1 98 ? -1.028 3.971 16.116 1.00 91.88 98 ASP A N 1
ATOM 796 C CA . ASP A 1 98 ? -0.924 4.657 14.834 1.00 91.88 98 ASP A CA 1
ATOM 797 C C . ASP A 1 98 ? -0.963 3.642 13.698 1.00 91.88 98 ASP A C 1
ATOM 799 O O . ASP A 1 98 ? -0.448 2.525 13.829 1.00 91.88 98 ASP A O 1
ATOM 803 N N . LEU A 1 99 ? -1.613 4.018 12.600 1.00 96.69 99 LEU A N 1
ATOM 804 C CA . LEU A 1 99 ? -1.587 3.249 11.365 1.00 96.69 99 LEU A CA 1
ATOM 805 C C . LEU A 1 99 ? -0.215 3.434 10.719 1.00 96.69 99 LEU A C 1
ATOM 807 O O . LEU A 1 99 ? 0.217 4.564 10.513 1.00 96.69 99 LEU A O 1
ATOM 811 N N . LYS A 1 100 ? 0.466 2.328 10.417 1.00 96.62 100 LYS A N 1
ATOM 812 C CA . LYS A 1 100 ? 1.695 2.360 9.621 1.00 96.62 100 LYS A CA 1
ATOM 813 C C . LYS A 1 100 ? 1.392 2.109 8.153 1.00 96.62 100 LYS A C 1
ATOM 815 O O . LYS A 1 100 ? 1.915 2.815 7.304 1.00 96.62 100 LYS A O 1
ATOM 820 N N . GLU A 1 101 ? 0.590 1.088 7.874 1.00 96.81 101 GLU A N 1
ATOM 821 C CA . GLU A 1 101 ? 0.387 0.607 6.512 1.00 96.81 101 GLU A CA 1
ATOM 822 C C . GLU A 1 101 ? -0.937 -0.149 6.384 1.00 96.81 101 GL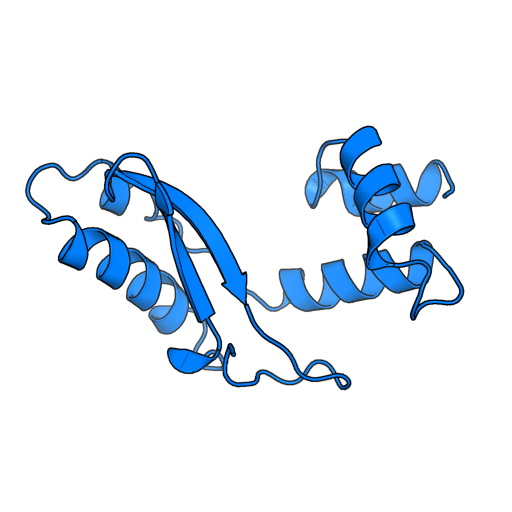U A C 1
ATOM 824 O O . GLU A 1 101 ? -1.382 -0.838 7.312 1.00 96.81 101 GLU A O 1
ATOM 829 N N . VAL A 1 102 ? -1.539 -0.020 5.206 1.00 97.38 102 VAL A N 1
ATOM 830 C CA . VAL A 1 102 ? -2.577 -0.908 4.693 1.00 97.38 102 VAL A CA 1
ATOM 831 C C . VAL A 1 102 ? -1.982 -1.619 3.486 1.00 97.38 102 VAL A C 1
ATOM 833 O O . VAL A 1 102 ? -1.675 -0.970 2.491 1.00 97.38 102 VAL A O 1
ATOM 836 N N . ALA A 1 103 ? -1.823 -2.935 3.581 1.00 97.69 103 ALA A N 1
ATOM 837 C CA . ALA A 1 103 ? -1.349 -3.759 2.479 1.00 97.69 103 ALA A CA 1
ATOM 838 C C . ALA A 1 103 ? -2.534 -4.468 1.821 1.00 97.69 103 ALA A C 1
ATOM 840 O O . ALA A 1 103 ? -3.384 -5.024 2.520 1.00 97.69 103 ALA A O 1
ATOM 841 N N . ILE A 1 104 ? -2.575 -4.454 0.490 1.00 98.06 104 ILE A N 1
ATOM 842 C CA . ILE A 1 104 ? -3.562 -5.169 -0.324 1.00 98.06 104 ILE A CA 1
ATOM 843 C C . ILE A 1 104 ? -2.825 -6.251 -1.109 1.00 98.06 104 ILE A C 1
ATOM 845 O O . ILE A 1 104 ? -1.803 -5.968 -1.733 1.00 98.06 104 ILE A O 1
ATOM 849 N N . CYS A 1 105 ? -3.319 -7.484 -1.052 1.00 97.94 105 CYS A N 1
ATOM 850 C CA . CYS A 1 105 ? -2.634 -8.644 -1.606 1.00 97.94 105 CYS A CA 1
ATOM 851 C C . CYS A 1 105 ? -3.246 -9.079 -2.935 1.00 97.94 105 CYS A C 1
ATOM 853 O O . CYS A 1 105 ? -4.463 -9.236 -3.062 1.00 97.94 105 CYS A O 1
ATOM 855 N N . TYR A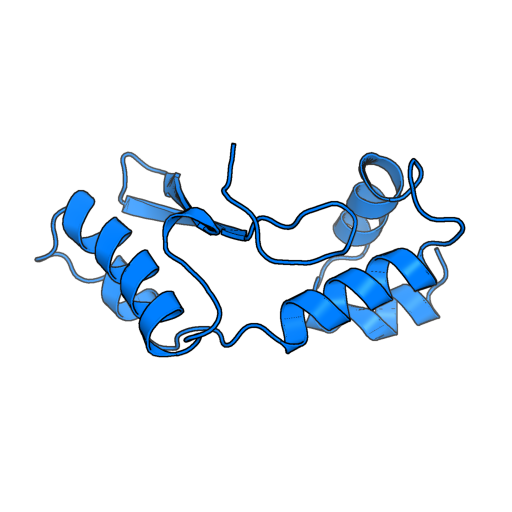 1 106 ? -2.365 -9.329 -3.900 1.00 97.69 106 TYR A N 1
ATOM 856 C CA . TYR A 1 106 ? -2.709 -9.753 -5.249 1.00 97.69 106 TYR A CA 1
ATOM 857 C C . TYR A 1 106 ? -1.939 -11.018 -5.633 1.00 97.69 106 TYR A C 1
ATOM 859 O O . TYR A 1 106 ? -0.845 -11.264 -5.120 1.00 97.69 106 TYR A O 1
ATOM 867 N N . ASP A 1 107 ? -2.517 -11.828 -6.517 1.00 97.06 107 ASP A N 1
ATOM 868 C CA . ASP A 1 107 ? -1.786 -12.891 -7.206 1.00 97.06 107 ASP A CA 1
ATOM 869 C C . ASP A 1 107 ? -0.913 -12.320 -8.345 1.00 97.06 107 ASP A C 1
ATOM 871 O O . ASP A 1 107 ? -0.900 -11.116 -8.605 1.00 97.06 107 ASP A O 1
ATOM 875 N N . LEU A 1 108 ? -0.172 -13.187 -9.044 1.00 94.81 108 LEU A N 1
ATOM 876 C CA . LEU A 1 108 ? 0.694 -12.777 -10.1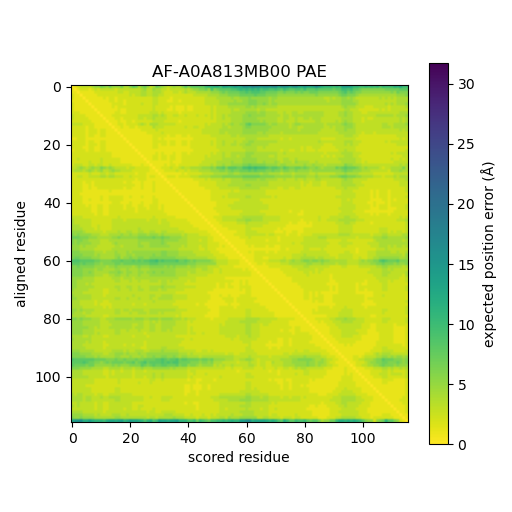62 1.00 94.81 108 LEU A CA 1
ATOM 877 C C . LEU A 1 108 ? -0.079 -12.252 -11.384 1.00 94.81 108 LEU A C 1
ATOM 879 O O . LEU A 1 108 ? 0.521 -11.659 -12.274 1.00 94.81 108 LEU A O 1
ATOM 883 N N . ASN A 1 109 ? -1.396 -12.463 -11.425 1.00 96.19 109 ASN A N 1
ATOM 884 C CA . ASN A 1 109 ? -2.292 -11.938 -12.452 1.00 96.19 109 ASN A CA 1
ATOM 885 C C . ASN A 1 109 ? -3.041 -10.686 -11.968 1.00 96.19 109 ASN A C 1
ATOM 887 O O . ASN A 1 109 ? -3.989 -10.254 -12.621 1.00 96.19 109 ASN A O 1
ATOM 891 N N . PHE A 1 110 ? -2.638 -10.118 -10.827 1.00 96.38 110 PHE A N 1
ATOM 892 C CA . PHE A 1 110 ? -3.231 -8.930 -10.222 1.00 96.38 110 PHE A CA 1
ATOM 893 C C . PHE A 1 110 ? -4.697 -9.086 -9.791 1.00 96.38 110 PHE A C 1
ATOM 895 O O . PHE A 1 110 ? -5.399 -8.092 -9.601 1.00 96.38 110 PHE A O 1
ATOM 902 N N . ASN A 1 111 ? -5.161 -10.318 -9.564 1.00 96.56 111 ASN A N 1
ATOM 903 C CA . ASN A 1 111 ? -6.440 -10.561 -8.900 1.00 96.56 111 ASN A CA 1
ATOM 904 C C . ASN A 1 111 ? -6.252 -10.508 -7.387 1.00 96.56 111 ASN A C 1
ATOM 906 O O . ASN A 1 111 ? -5.217 -10.939 -6.873 1.00 96.56 111 ASN A O 1
ATOM 910 N N . TYR A 1 112 ? -7.263 -10.035 -6.657 1.00 97.69 112 TYR A N 1
ATOM 911 C CA . TYR A 1 112 ? -7.239 -10.104 -5.199 1.00 97.69 112 TYR A CA 1
ATOM 912 C C . TYR A 1 112 ? -7.033 -11.543 -4.729 1.00 97.69 112 TYR A C 1
ATOM 914 O O . TYR A 1 112 ? -7.705 -12.470 -5.183 1.00 97.69 112 TYR A O 1
ATOM 922 N N . THR A 1 113 ? -6.111 -11.718 -3.789 1.00 98.06 113 THR A N 1
ATOM 923 C CA . THR A 1 113 ? -5.824 -13.017 -3.186 1.00 98.06 113 THR A CA 1
ATOM 924 C C . THR A 1 113 ? -5.653 -12.879 -1.689 1.00 98.06 113 THR A C 1
ATOM 926 O O . THR A 1 113 ? -5.464 -11.782 -1.162 1.00 98.06 113 THR A O 1
ATOM 929 N N . LYS A 1 114 ? -5.757 -13.992 -0.970 1.00 98.06 114 LYS A N 1
ATOM 930 C CA . LYS A 1 114 ? -5.537 -13.994 0.470 1.00 98.06 114 LYS A CA 1
ATOM 931 C C . LYS A 1 114 ? -4.097 -13.559 0.769 1.00 98.06 114 LYS A C 1
ATOM 933 O O . LYS A 1 114 ? -3.145 -14.116 0.227 1.00 98.06 114 LYS A O 1
ATOM 938 N N . CYS A 1 115 ? -3.940 -12.589 1.660 1.00 95.62 115 CYS A N 1
ATOM 939 C CA . CYS A 1 115 ? -2.648 -12.260 2.237 1.00 95.62 115 CYS A CA 1
ATOM 940 C C . CYS A 1 115 ? -2.096 -13.462 3.015 1.00 95.62 115 CYS A C 1
ATOM 942 O O . CYS A 1 115 ? -2.866 -14.119 3.718 1.00 95.62 115 CYS A O 1
ATOM 944 N N . GLY A 1 116 ? -0.786 -13.706 2.875 1.00 84.06 116 GLY A N 1
ATOM 945 C CA . GLY A 1 116 ? -0.058 -14.880 3.390 1.00 84.06 116 GLY A CA 1
ATOM 946 C C . GLY A 1 116 ? -0.504 -15.420 4.744 1.00 84.06 116 GLY A C 1
ATOM 947 O O . GLY A 1 116 ? -0.761 -14.608 5.662 1.00 84.06 116 GLY A O 1
#

pLDDT: mean 96.07, std 2.42, range [84.06, 98.12]

Mean predicted aligned error: 2.88 Å

Radius of gyration: 16.02 Å; Cα contacts (8 Å, |Δi|>4): 114; chains: 1; bounding box: 33×28×41 Å

Sequence (116 aa):
MSTDTIHKYFCLMPSESLMQAEWEKHGTCYWDSPEDYFEQINALYSNLQLPKNTEEILSNTTLTKAQRRSGIFNSFLDINPQLARDNMQVIMIHKGKDLKEVAICYDLNFNYTKCG

Foldseek 3Di:
DDPVLCVVCCVVPVDPVVLVCCCVPPVVVPDPDSSVVSVVVCVLVVLFDDAPCLVVLLPPPVDDLVRSQVVRLCSRCVVNVQADSQQWDFDADPSSRHTDDIDGHADPVRHRDGDD

InterPro domains:
  IPR001568 Ribonuclease T2-like [PF00445] (13-115)
  IPR036430 Ribonuclease T2-like superfamily [G3DSA:3.90.730.10] (1-116)
  IPR036430 Ribonuclease T2-like superfamily [SSF55895] (7-115)

Organism: Adineta ricciae (NCBI:txid249248)

Secondary structure (DSSP, 8-state):
--HHHHHHHTTTS--HHHHHHHIIIIITTT-S-HHHHHHHHHHHHHTSPPPTTHHHHHH-TTS-HHHHHHHHHHHHHTT-TT--GGGEEEEEETTTTEEEEEEE-B-TTS-B----

Solvent-accessible surface area (backbone atoms only — not comparable to full-atom values): 6992 Å² total; per-residue (Å²): 129,57,69,66,56,49,64,75,44,29,90,83,48,84,38,70,70,55,54,52,50,49,36,69,75,66,33,62,86,81,40,98,44,62,65,61,45,51,50,53,52,49,56,57,52,74,74,52,61,78,56,88,57,56,63,59,49,57,67,40,83,87,53,50,52,67,51,34,57,50,47,57,52,47,48,36,41,78,66,28,84,88,53,54,79,54,22,43,46,80,43,58,37,84,90,45,56,42,82,74,47,75,47,76,30,57,45,101,85,69,44,82,29,71,49,131